Protein AF-A0A9E4JQ70-F1 (afdb_monomer)

Sequence (86 aa):
MNSLNNPSPNQRDKAMSEEQFNQVIEAILAGKYSWACVLILRFAGYNPLHYIPYRTYNRLMKDNDRGEKNKSHYLGKCDNIRQKVS

Foldseek 3Di:
DDDDPDPDPDLQDQDADPVLVVVLVVCVVVVNPVLSVVSVCVSSVHDVVVVDPPVRVVVSVVCVVVCVVPPPPPPDDDPDDDDDDD

pLDDT: mean 71.07, std 18.6, range [37.91, 92.5]

Secondary structure (DSSP, 8-state):
-----PPPP--TT-PPPHHHHHHHHHHHHTT-HHHHHHHHHHHTT--GGGTS-HHHHHHHHHHHHHHHH-TTS-SS----------

Structure (mmCIF, N/CA/C/O backbone):
data_AF-A0A9E4JQ70-F1
#
_entry.id   AF-A0A9E4JQ70-F1
#
loop_
_atom_site.group_PDB
_atom_site.id
_atom_site.type_symbol
_atom_site.label_atom_id
_atom_site.label_alt_id
_atom_site.label_comp_id
_atom_site.label_asym_id
_atom_site.label_entity_id
_atom_site.label_seq_id
_atom_site.pdbx_PDB_ins_code
_atom_site.Cartn_x
_atom_site.Cartn_y
_atom_site.Cartn_z
_atom_site.occupancy
_atom_site.B_iso_or_equiv
_atom_site.auth_seq_id
_atom_site.auth_comp_id
_atom_site.auth_asym_id
_atom_site.auth_atom_id
_atom_site.pdbx_PDB_model_num
ATOM 1 N N . MET A 1 1 ? 21.509 -24.664 -27.965 1.00 38.53 1 MET A N 1
ATOM 2 C CA . MET A 1 1 ? 21.210 -25.049 -26.567 1.00 38.53 1 MET A CA 1
ATOM 3 C C . MET A 1 1 ? 20.380 -23.925 -25.987 1.00 38.53 1 MET A C 1
ATOM 5 O O . MET A 1 1 ? 20.921 -22.886 -25.638 1.00 38.53 1 MET A O 1
ATOM 9 N N . ASN A 1 2 ? 19.061 -24.087 -26.022 1.00 44.06 2 ASN A N 1
ATOM 10 C CA . ASN A 1 2 ? 18.113 -22.998 -25.821 1.00 44.06 2 ASN A CA 1
ATOM 11 C C . ASN A 1 2 ? 17.387 -23.323 -24.516 1.00 44.06 2 ASN A C 1
ATOM 13 O O . ASN A 1 2 ? 16.439 -24.105 -24.522 1.00 44.06 2 ASN A O 1
ATOM 17 N N . SER A 1 3 ? 17.898 -22.817 -23.392 1.00 46.31 3 SER A N 1
ATOM 18 C CA . SER A 1 3 ? 17.270 -23.053 -22.093 1.00 46.31 3 SER A CA 1
ATOM 19 C C . SER A 1 3 ? 16.139 -22.047 -21.891 1.00 46.31 3 SER A C 1
ATOM 21 O O . SER A 1 3 ? 16.363 -20.838 -21.842 1.00 46.31 3 SER A O 1
ATOM 23 N N . LEU A 1 4 ? 14.918 -22.573 -21.831 1.00 54.56 4 LEU A N 1
ATOM 24 C CA . LEU A 1 4 ? 13.678 -21.870 -21.527 1.00 54.56 4 LEU A CA 1
ATOM 25 C C . LEU A 1 4 ? 13.716 -21.347 -20.084 1.00 54.56 4 LEU A C 1
ATOM 27 O O . LEU A 1 4 ? 13.466 -22.098 -19.146 1.00 54.56 4 LEU A O 1
ATOM 31 N N . ASN A 1 5 ? 13.966 -20.052 -19.897 1.00 54.19 5 ASN A N 1
ATOM 32 C CA . ASN A 1 5 ? 13.615 -19.374 -18.650 1.00 54.19 5 ASN A CA 1
ATOM 33 C C . ASN A 1 5 ? 12.130 -18.996 -18.705 1.00 54.19 5 ASN A C 1
ATOM 35 O O . ASN A 1 5 ? 11.775 -17.869 -19.043 1.00 54.19 5 ASN A O 1
ATOM 39 N N . ASN A 1 6 ? 11.262 -19.957 -18.393 1.00 56.72 6 ASN A N 1
ATOM 40 C CA . ASN A 1 6 ? 9.882 -19.664 -18.017 1.00 56.72 6 ASN A CA 1
ATOM 41 C C . ASN A 1 6 ? 9.891 -19.059 -16.602 1.00 56.72 6 ASN A C 1
ATOM 43 O O . ASN A 1 6 ? 10.278 -19.763 -15.666 1.00 56.72 6 ASN A O 1
ATOM 47 N N . PRO A 1 7 ? 9.466 -17.800 -16.387 1.00 53.44 7 PRO A N 1
ATOM 48 C CA . PRO A 1 7 ? 9.148 -17.348 -15.042 1.00 53.44 7 PRO A CA 1
ATOM 49 C C . PRO A 1 7 ? 7.928 -18.143 -14.556 1.00 53.44 7 PRO A C 1
ATOM 51 O O . PRO A 1 7 ? 6.888 -18.178 -15.212 1.00 53.44 7 PRO A O 1
ATOM 54 N N . SER A 1 8 ? 8.094 -18.838 -13.432 1.00 52.81 8 SER A N 1
ATOM 55 C CA . SER A 1 8 ? 7.101 -19.724 -12.825 1.00 52.81 8 SER A CA 1
ATOM 56 C C . SER A 1 8 ? 5.722 -19.059 -12.686 1.00 52.81 8 SER A C 1
ATOM 58 O O . SER A 1 8 ? 5.644 -17.951 -12.143 1.00 52.81 8 SER A O 1
ATOM 60 N N . PRO A 1 9 ? 4.620 -19.727 -13.069 1.00 57.50 9 PRO A N 1
ATOM 61 C CA . PRO A 1 9 ? 3.312 -19.384 -12.533 1.00 57.50 9 PRO A CA 1
ATOM 62 C C . PRO A 1 9 ? 3.277 -19.832 -11.060 1.00 57.50 9 PRO A C 1
ATOM 64 O O . PRO A 1 9 ? 3.973 -20.778 -10.706 1.00 57.50 9 PRO A O 1
ATOM 67 N N . ASN A 1 10 ? 2.462 -19.181 -10.223 1.00 51.12 10 ASN A N 1
ATOM 68 C CA . ASN A 1 10 ? 2.023 -19.626 -8.877 1.00 51.12 10 ASN A CA 1
ATOM 69 C C . ASN A 1 10 ? 2.477 -18.769 -7.681 1.00 51.12 10 ASN A C 1
ATOM 71 O O . ASN A 1 10 ? 2.910 -19.290 -6.659 1.00 51.12 10 ASN A O 1
ATOM 75 N N . GLN A 1 11 ? 2.280 -17.451 -7.745 1.00 54.38 11 GLN A N 1
ATOM 76 C CA . GLN A 1 11 ? 2.196 -16.620 -6.529 1.00 54.38 11 GLN A CA 1
ATOM 77 C C . GLN A 1 11 ? 0.873 -15.848 -6.434 1.00 54.38 11 GLN A C 1
ATOM 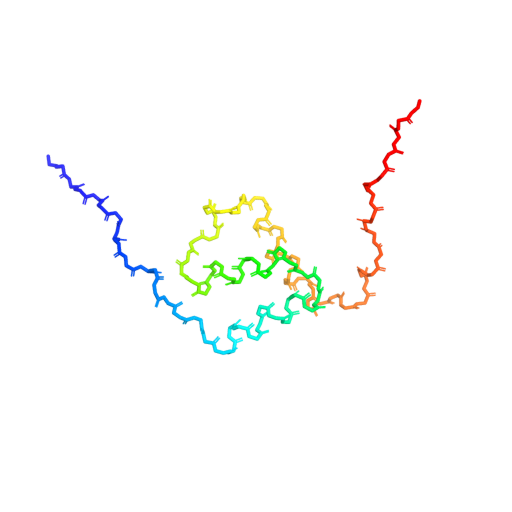79 O O . GLN A 1 11 ? 0.817 -14.792 -5.824 1.00 54.38 11 GLN A O 1
ATOM 84 N N . ARG A 1 12 ? -0.200 -16.339 -7.067 1.00 53.44 12 ARG A N 1
ATOM 85 C CA . ARG A 1 12 ? -1.462 -15.584 -7.165 1.00 53.44 12 ARG A CA 1
ATOM 86 C C . ARG A 1 12 ? -2.404 -15.746 -5.968 1.00 53.44 12 ARG A C 1
ATOM 88 O O . ARG A 1 12 ? -3.304 -14.930 -5.836 1.00 53.44 12 ARG A O 1
ATOM 95 N N . ASP A 1 13 ? -2.140 -16.689 -5.061 1.00 53.47 13 ASP A N 1
ATOM 96 C CA . ASP A 1 13 ? -3.063 -17.038 -3.969 1.00 53.47 13 ASP A CA 1
ATOM 97 C C . ASP A 1 13 ? -2.431 -16.922 -2.577 1.00 53.47 13 ASP A C 1
ATOM 99 O O . ASP A 1 13 ? -2.706 -17.721 -1.681 1.00 53.47 13 ASP A O 1
ATOM 103 N N . LYS A 1 14 ? -1.551 -15.935 -2.357 1.00 62.25 14 LYS A N 1
ATOM 104 C CA . LYS A 1 14 ? -1.128 -15.631 -0.986 1.00 62.25 14 LYS A CA 1
ATOM 105 C C . LYS A 1 14 ? -2.207 -14.777 -0.327 1.00 62.25 14 LYS A C 1
ATOM 107 O O . LYS A 1 14 ? -2.211 -13.556 -0.460 1.00 62.25 14 LYS A O 1
ATOM 112 N N . ALA A 1 15 ? -3.151 -15.445 0.334 1.00 65.88 15 ALA A N 1
ATOM 113 C CA . ALA A 1 15 ? -4.117 -14.787 1.204 1.00 65.88 15 ALA A CA 1
ATOM 114 C C . ALA A 1 15 ? -3.350 -13.944 2.236 1.00 65.88 15 ALA A C 1
ATOM 116 O O . ALA A 1 15 ? -2.454 -14.452 2.916 1.00 65.88 15 ALA A O 1
ATOM 117 N N . MET A 1 16 ? -3.650 -12.645 2.291 1.00 77.75 16 MET A N 1
ATOM 118 C CA . MET A 1 16 ? -3.037 -11.745 3.268 1.00 77.75 16 MET A CA 1
ATOM 119 C C . MET A 1 16 ? -3.480 -12.163 4.670 1.00 77.75 16 MET A C 1
ATOM 121 O O . MET A 1 16 ? -4.651 -12.491 4.864 1.00 77.75 16 MET A O 1
ATOM 125 N N . SER A 1 17 ? 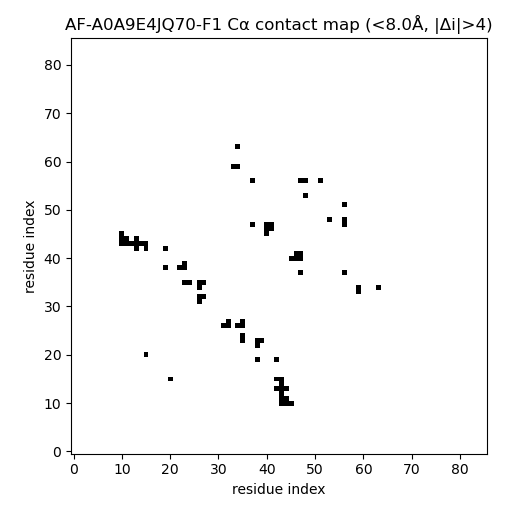-2.561 -12.158 5.638 1.00 85.50 17 SER A N 1
ATOM 126 C CA . SER A 1 17 ? -2.932 -12.406 7.036 1.00 85.50 17 SER A CA 1
ATOM 127 C C . SER A 1 17 ? -3.717 -11.223 7.608 1.00 85.50 17 SER A C 1
ATOM 129 O O . SER A 1 17 ? -3.667 -10.110 7.075 1.00 85.50 17 SER A O 1
ATOM 131 N N . GLU A 1 18 ? -4.430 -11.443 8.709 1.00 85.88 18 GLU A N 1
ATOM 132 C CA . GLU A 1 18 ? -5.206 -10.393 9.372 1.00 85.88 18 GLU A CA 1
ATOM 133 C C . GLU A 1 18 ? -4.310 -9.225 9.818 1.00 85.88 18 GLU A C 1
ATOM 135 O O . GLU A 1 18 ? -4.660 -8.061 9.642 1.00 85.88 18 GLU A O 1
ATOM 140 N N . GLU A 1 19 ? -3.091 -9.509 10.282 1.00 87.50 19 GLU A N 1
ATOM 141 C CA . GLU A 1 19 ? -2.110 -8.487 10.662 1.00 87.50 19 GLU A CA 1
ATOM 142 C C . GLU A 1 19 ? -1.649 -7.663 9.458 1.00 87.50 19 GLU A C 1
ATOM 144 O O . GLU A 1 19 ? -1.505 -6.444 9.548 1.00 87.50 19 GLU A O 1
ATOM 149 N N . GLN A 1 20 ? -1.432 -8.315 8.315 1.00 88.25 20 GLN A N 1
ATOM 150 C CA . GLN A 1 20 ? -1.065 -7.635 7.074 1.00 88.25 20 GLN A CA 1
ATOM 151 C C . GLN A 1 20 ? -2.199 -6.733 6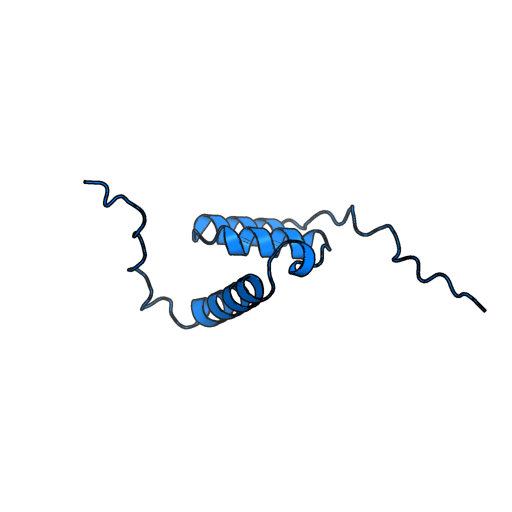.594 1.00 88.25 20 GLN A C 1
ATOM 153 O O . GLN A 1 20 ? -1.958 -5.596 6.193 1.00 88.25 20 GLN A O 1
ATOM 158 N N . PHE A 1 21 ? -3.440 -7.209 6.686 1.00 89.00 21 PHE A N 1
ATOM 159 C CA . PHE A 1 21 ? -4.611 -6.409 6.360 1.00 89.00 21 PHE A CA 1
ATOM 160 C C . PHE A 1 21 ? -4.749 -5.202 7.296 1.00 89.00 21 PHE A C 1
ATOM 162 O O . PHE A 1 21 ? -4.919 -4.080 6.820 1.00 89.00 21 PHE A O 1
ATOM 169 N N . ASN A 1 22 ? -4.567 -5.393 8.605 1.00 91.88 22 ASN A N 1
ATOM 170 C CA . ASN A 1 22 ? -4.578 -4.303 9.580 1.00 91.88 22 ASN A CA 1
ATOM 171 C C . ASN A 1 22 ? -3.520 -3.235 9.259 1.00 91.88 22 ASN A C 1
ATOM 173 O O . ASN A 1 22 ? -3.833 -2.049 9.297 1.00 91.88 22 ASN A O 1
ATOM 177 N N . GLN A 1 23 ? -2.316 -3.621 8.821 1.00 90.31 23 GLN A N 1
ATOM 178 C CA . GLN A 1 23 ? -1.295 -2.660 8.370 1.00 90.31 23 GLN A CA 1
ATOM 179 C C . GLN A 1 23 ? -1.731 -1.851 7.136 1.00 90.31 23 GLN A C 1
ATOM 181 O O . GLN A 1 23 ? -1.400 -0.668 7.013 1.00 90.31 23 GLN A O 1
ATOM 186 N N . VAL A 1 24 ? -2.482 -2.461 6.211 1.00 90.44 24 VAL A N 1
ATOM 187 C CA . VAL A 1 24 ? -3.072 -1.738 5.070 1.00 90.44 24 VAL A CA 1
ATOM 188 C C . VAL A 1 24 ? -4.119 -0.738 5.564 1.00 90.44 24 VAL A C 1
ATOM 190 O O . VAL A 1 24 ? -4.114 0.413 5.125 1.00 90.44 24 VAL A O 1
ATOM 193 N N . ILE A 1 25 ? -4.984 -1.144 6.496 1.00 92.50 25 IL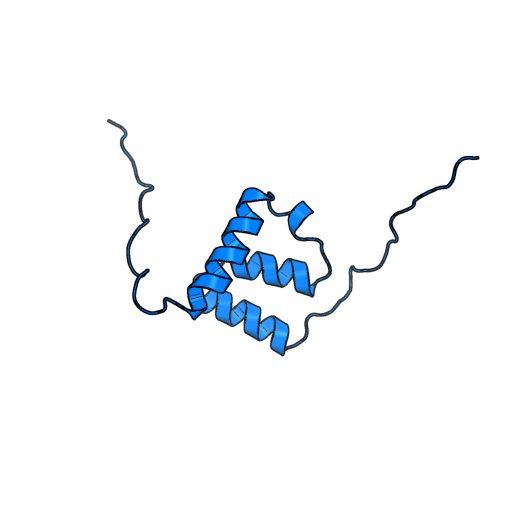E A N 1
ATOM 194 C CA . ILE A 1 25 ? -6.009 -0.273 7.083 1.00 92.50 25 ILE A CA 1
ATOM 195 C C . ILE A 1 25 ? -5.373 0.898 7.836 1.00 92.50 25 ILE A C 1
ATOM 197 O O . ILE A 1 25 ? -5.770 2.039 7.616 1.00 92.50 25 ILE A O 1
ATOM 201 N N . GLU A 1 26 ? -4.341 0.668 8.644 1.00 90.62 26 GLU A N 1
ATOM 202 C CA . GLU A 1 26 ? -3.603 1.737 9.327 1.00 90.62 26 GLU A CA 1
ATOM 203 C C . GLU A 1 26 ? -3.003 2.744 8.339 1.00 90.62 26 GLU A C 1
ATOM 205 O O . GLU A 1 26 ? -3.072 3.955 8.557 1.00 90.62 26 GLU A O 1
ATOM 210 N N . ALA A 1 27 ? -2.462 2.270 7.213 1.00 89.44 27 ALA A N 1
ATOM 211 C CA . ALA A 1 27 ? -1.958 3.143 6.159 1.00 89.44 27 ALA A CA 1
ATOM 212 C C . ALA A 1 27 ? -3.070 3.989 5.516 1.00 89.44 27 ALA A C 1
ATOM 214 O O . ALA A 1 27 ? -2.845 5.164 5.218 1.00 89.44 27 ALA A O 1
ATOM 215 N N . ILE A 1 28 ? -4.263 3.416 5.325 1.00 90.31 28 ILE A N 1
ATOM 216 C CA . ILE A 1 28 ? -5.447 4.124 4.816 1.00 90.31 28 ILE A CA 1
ATOM 217 C C . ILE A 1 28 ? -5.914 5.176 5.825 1.00 90.31 28 ILE A C 1
ATOM 219 O O . ILE A 1 28 ? -6.113 6.329 5.446 1.00 90.31 28 ILE A O 1
ATOM 223 N N . LEU A 1 29 ? -6.020 4.815 7.107 1.00 91.56 29 LEU A N 1
ATOM 224 C CA . LEU A 1 29 ? -6.391 5.733 8.188 1.00 91.56 29 LEU A CA 1
ATOM 225 C C . LEU A 1 29 ? -5.374 6.873 8.347 1.00 91.56 29 LEU A C 1
ATOM 227 O O . LEU A 1 29 ? -5.750 8.002 8.646 1.00 91.56 29 LEU A O 1
ATOM 231 N N . ALA A 1 30 ? -4.094 6.610 8.072 1.00 85.69 30 ALA A N 1
ATOM 232 C CA . ALA A 1 30 ? -3.038 7.620 8.031 1.00 85.69 30 ALA A CA 1
ATOM 233 C C . ALA A 1 30 ? -3.049 8.493 6.754 1.00 85.69 30 ALA A C 1
ATOM 235 O O . ALA A 1 30 ? -2.160 9.329 6.582 1.00 85.69 30 ALA A O 1
ATOM 236 N N . GLY A 1 31 ? -3.992 8.283 5.827 1.00 86.38 31 GLY A N 1
ATOM 237 C CA . GLY A 1 31 ? -4.078 8.996 4.547 1.00 86.38 31 GLY A CA 1
ATOM 238 C C . GLY A 1 31 ? -2.989 8.610 3.536 1.00 86.38 31 GLY A C 1
ATOM 239 O O . GLY A 1 31 ? -2.824 9.265 2.505 1.00 86.38 31 GLY A O 1
ATOM 240 N N . LYS A 1 32 ? -2.227 7.543 3.799 1.00 89.69 32 LYS A N 1
ATOM 241 C CA . LYS A 1 32 ? -1.119 7.074 2.957 1.00 89.69 32 LYS A CA 1
ATOM 242 C C . LYS A 1 32 ? -1.602 6.040 1.932 1.00 89.69 32 LYS A C 1
ATOM 244 O O . LYS A 1 32 ? -1.111 4.912 1.893 1.00 89.69 32 LYS A O 1
ATOM 249 N N . TYR A 1 33 ? -2.521 6.423 1.047 1.00 90.81 33 TYR A N 1
ATOM 250 C CA . TYR A 1 33 ? -3.105 5.510 0.048 1.00 90.81 33 TYR A CA 1
ATOM 251 C C . TYR A 1 33 ? -2.058 4.866 -0.872 1.00 90.81 33 TYR A C 1
ATOM 253 O O . TYR A 1 33 ? -2.076 3.662 -1.106 1.00 90.81 33 TYR A O 1
ATOM 261 N N . SER A 1 34 ? -1.078 5.646 -1.334 1.00 89.06 34 SER A N 1
ATOM 262 C CA . SER A 1 34 ? 0.009 5.127 -2.173 1.00 89.06 34 SER A CA 1
ATOM 263 C C . SER A 1 34 ? 0.864 4.082 -1.450 1.00 89.06 34 SER A C 1
ATOM 265 O O . SER A 1 34 ? 1.371 3.162 -2.085 1.00 89.06 34 SER A O 1
ATOM 267 N N . TRP A 1 35 ? 1.021 4.205 -0.128 1.00 90.75 35 TRP A N 1
ATOM 268 C CA . TRP A 1 35 ? 1.716 3.214 0.694 1.00 90.75 35 TRP A CA 1
ATOM 269 C C . TRP A 1 35 ? 0.866 1.959 0.900 1.00 90.75 35 TRP A C 1
ATOM 271 O O . TRP A 1 35 ? 1.383 0.853 0.767 1.00 90.75 35 TRP A O 1
ATOM 281 N N . ALA A 1 36 ? -0.441 2.115 1.124 1.00 91.56 36 ALA A N 1
ATOM 282 C CA . ALA A 1 36 ? -1.378 0.994 1.179 1.00 91.56 36 ALA A CA 1
ATOM 283 C C . ALA A 1 36 ? -1.305 0.140 -0.102 1.00 91.56 36 ALA A C 1
ATOM 285 O O . ALA A 1 36 ? -1.204 -1.082 -0.024 1.00 91.56 36 ALA A O 1
ATOM 286 N N . CYS A 1 37 ? -1.223 0.773 -1.278 1.00 89.25 37 CYS A N 1
ATOM 287 C CA . CYS A 1 37 ? -1.018 0.066 -2.546 1.00 89.25 37 CYS A CA 1
ATOM 288 C C . CYS A 1 37 ? 0.295 -0.736 -2.582 1.00 89.25 37 CYS A C 1
ATOM 290 O O . CYS A 1 37 ? 0.319 -1.855 -3.091 1.00 89.25 37 CYS A O 1
ATOM 292 N N . VAL A 1 38 ? 1.388 -0.200 -2.028 1.00 89.44 38 VAL A N 1
ATOM 293 C CA . VAL A 1 38 ? 2.669 -0.926 -1.932 1.00 89.44 38 VAL A CA 1
ATOM 294 C C . VAL A 1 38 ? 2.542 -2.149 -1.023 1.00 89.44 38 VAL A C 1
ATOM 296 O O . VAL A 1 38 ? 3.053 -3.216 -1.366 1.00 89.44 38 VAL A O 1
ATOM 299 N N . LEU A 1 39 ? 1.867 -2.001 0.120 1.00 89.44 39 LEU A N 1
ATOM 300 C CA . LEU A 1 39 ? 1.638 -3.085 1.075 1.00 89.44 39 LEU A CA 1
ATOM 301 C C . LEU A 1 39 ? 0.820 -4.215 0.445 1.00 89.44 39 LEU A C 1
ATOM 303 O O . LEU A 1 39 ? 1.248 -5.364 0.489 1.00 89.44 39 LEU A O 1
ATOM 307 N N . ILE A 1 40 ? -0.278 -3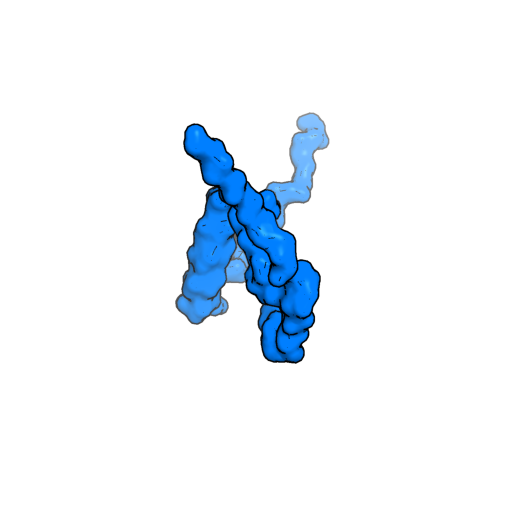.879 -0.236 1.00 89.62 40 ILE A N 1
ATOM 308 C CA . ILE A 1 40 ? -1.120 -4.842 -0.960 1.00 89.62 40 ILE A CA 1
ATOM 309 C C . ILE A 1 40 ? -0.290 -5.636 -1.974 1.00 89.62 40 ILE A C 1
ATOM 311 O O . ILE A 1 40 ? -0.334 -6.864 -1.979 1.00 89.62 40 ILE A O 1
ATOM 315 N N . LEU A 1 41 ? 0.512 -4.957 -2.802 1.00 88.19 41 LEU A N 1
ATOM 316 C CA . LEU A 1 41 ? 1.359 -5.626 -3.795 1.00 88.19 41 LEU A CA 1
ATOM 317 C C . LEU A 1 41 ? 2.360 -6.577 -3.130 1.00 88.19 41 LEU A C 1
ATOM 319 O O . LEU A 1 41 ? 2.507 -7.715 -3.569 1.00 88.19 41 LEU A O 1
ATOM 323 N N . ARG A 1 42 ? 3.003 -6.138 -2.043 1.00 85.19 42 ARG A N 1
ATOM 324 C CA . ARG A 1 42 ? 3.992 -6.940 -1.314 1.00 85.19 42 ARG A CA 1
ATOM 325 C C . ARG A 1 42 ? 3.361 -8.163 -0.643 1.00 85.19 42 ARG A C 1
ATOM 327 O O . ARG A 1 42 ? 3.946 -9.243 -0.702 1.00 85.19 42 ARG A O 1
ATOM 334 N N . PHE A 1 43 ? 2.198 -8.013 -0.014 1.00 85.94 43 PHE A N 1
ATOM 335 C CA . PHE A 1 43 ? 1.520 -9.114 0.677 1.00 85.94 43 PHE A CA 1
ATOM 336 C C . PHE A 1 43 ? 0.937 -10.134 -0.296 1.00 85.94 43 PHE A C 1
ATOM 338 O O . PHE A 1 43 ? 1.061 -11.336 -0.071 1.00 85.94 43 PHE A O 1
ATOM 345 N N . ALA A 1 44 ? 0.420 -9.663 -1.429 1.00 82.75 44 ALA A N 1
ATOM 346 C CA . ALA A 1 44 ? -0.046 -10.517 -2.513 1.00 82.75 44 ALA A CA 1
ATOM 347 C C . ALA A 1 44 ? 1.097 -11.164 -3.326 1.00 82.75 44 ALA A C 1
ATOM 349 O O . ALA A 1 44 ? 0.832 -11.887 -4.279 1.00 82.75 44 ALA A O 1
ATOM 350 N N . GLY A 1 45 ? 2.368 -10.923 -2.972 1.00 78.00 45 GLY A N 1
ATOM 351 C CA . GLY A 1 45 ? 3.527 -11.531 -3.635 1.00 78.00 45 GLY A CA 1
ATOM 352 C C . GLY A 1 45 ? 3.877 -10.921 -4.995 1.00 78.00 45 GLY A C 1
ATOM 353 O O . GLY A 1 45 ? 4.733 -11.447 -5.701 1.00 78.00 45 GLY A O 1
ATOM 354 N N . TYR A 1 46 ? 3.262 -9.798 -5.368 1.00 81.25 46 TYR A N 1
ATOM 355 C CA . TYR A 1 46 ? 3.616 -9.068 -6.578 1.00 81.25 46 TYR A CA 1
ATOM 356 C C . TYR A 1 46 ? 4.854 -8.207 -6.350 1.00 81.25 46 TYR A C 1
ATOM 358 O O . TYR A 1 46 ? 5.045 -7.596 -5.297 1.00 81.25 46 TYR A O 1
ATOM 366 N N . ASN A 1 47 ? 5.692 -8.100 -7.378 1.00 79.38 47 ASN A N 1
ATOM 367 C CA . ASN A 1 47 ? 6.818 -7.183 -7.335 1.00 79.38 47 ASN A CA 1
ATOM 368 C C . ASN A 1 47 ? 6.316 -5.743 -7.587 1.00 79.38 47 ASN A C 1
ATOM 370 O O . ASN A 1 47 ? 5.858 -5.439 -8.695 1.00 79.38 47 ASN A O 1
ATOM 374 N N . PRO A 1 48 ? 6.414 -4.836 -6.594 1.00 78.81 48 PRO A N 1
ATOM 375 C CA . PRO A 1 48 ? 5.859 -3.492 -6.695 1.00 78.81 48 PRO A CA 1
ATOM 376 C C . PRO A 1 48 ? 6.501 -2.650 -7.803 1.00 78.81 48 PRO A C 1
ATOM 378 O O . PRO A 1 48 ? 5.849 -1.736 -8.294 1.00 78.81 48 PRO A O 1
ATOM 381 N N . LEU A 1 49 ? 7.719 -2.968 -8.262 1.00 78.00 49 LEU A N 1
ATOM 382 C CA . LEU A 1 49 ? 8.380 -2.241 -9.355 1.00 78.00 49 LEU A CA 1
ATOM 383 C C . LEU A 1 49 ? 7.705 -2.423 -10.723 1.00 78.00 49 LEU A C 1
ATOM 385 O O . LEU A 1 49 ? 7.924 -1.605 -11.613 1.00 78.00 49 LEU A O 1
ATOM 389 N N . HIS A 1 50 ? 6.884 -3.463 -10.900 1.00 81.88 50 HIS A N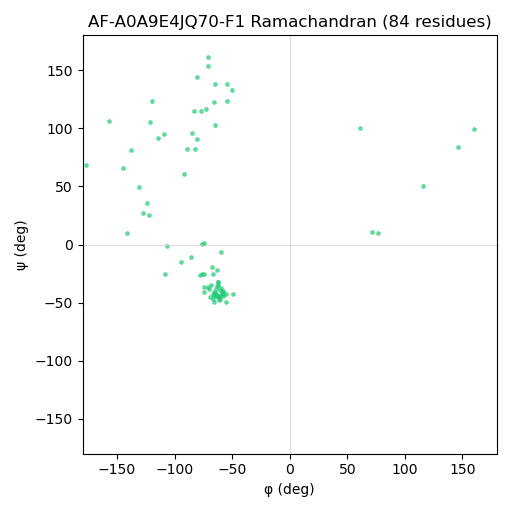 1
ATOM 390 C CA . HIS A 1 50 ? 6.125 -3.661 -12.142 1.00 81.88 50 HIS A CA 1
ATOM 391 C C . HIS A 1 50 ? 4.890 -2.763 -12.233 1.00 81.88 50 HIS A C 1
ATOM 393 O O . HIS A 1 50 ? 4.439 -2.448 -13.329 1.00 81.88 50 HIS A O 1
ATOM 399 N N . TYR A 1 51 ? 4.351 -2.352 -11.087 1.00 83.81 51 TYR A N 1
ATOM 400 C CA . TYR A 1 51 ? 3.115 -1.575 -10.997 1.00 83.81 51 TYR A CA 1
ATOM 401 C C . TYR A 1 51 ? 3.380 -0.123 -10.593 1.00 83.81 51 TYR A C 1
ATOM 403 O O . TYR A 1 51 ? 2.596 0.770 -10.902 1.00 83.81 51 TYR A O 1
ATOM 411 N N . ILE A 1 52 ? 4.496 0.121 -9.905 1.00 86.69 52 ILE A N 1
ATOM 412 C CA . ILE A 1 52 ? 4.891 1.421 -9.382 1.00 86.69 52 ILE A CA 1
ATOM 413 C C . ILE A 1 52 ? 6.229 1.806 -10.017 1.00 86.69 52 ILE A C 1
ATOM 415 O O . ILE A 1 52 ? 7.218 1.090 -9.848 1.00 86.69 52 ILE A O 1
ATOM 419 N N . PRO A 1 53 ? 6.311 2.969 -10.686 1.00 87.69 53 PRO A N 1
ATOM 420 C CA . PRO A 1 53 ? 7.568 3.471 -11.219 1.00 87.69 53 PRO A CA 1
ATOM 421 C C .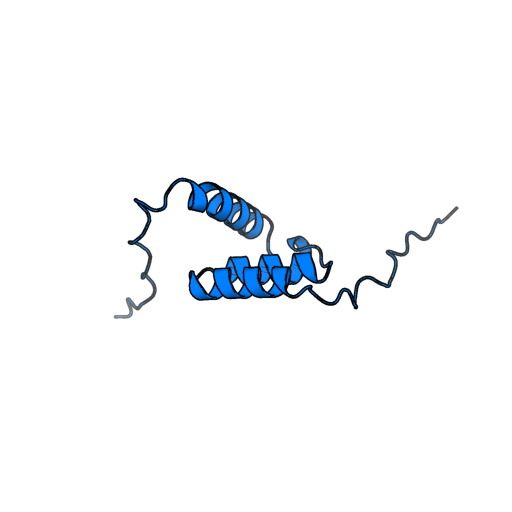 PRO A 1 53 ? 8.649 3.556 -10.137 1.00 87.69 53 PRO A C 1
ATOM 423 O O . PRO A 1 53 ? 8.395 4.036 -9.030 1.00 87.69 53 PRO A O 1
ATOM 426 N N . TYR A 1 54 ? 9.879 3.164 -10.476 1.00 83.19 54 TYR A N 1
ATOM 427 C CA . TYR A 1 54 ? 11.008 3.095 -9.538 1.00 83.19 54 TYR A CA 1
ATOM 428 C C . TYR A 1 54 ? 11.202 4.376 -8.708 1.00 83.19 54 TYR A C 1
ATOM 430 O O . TYR A 1 54 ? 11.393 4.317 -7.494 1.00 83.19 54 TYR A O 1
ATOM 438 N N . ARG A 1 55 ? 11.086 5.554 -9.341 1.00 84.81 55 ARG A N 1
ATOM 439 C CA . ARG A 1 55 ? 11.164 6.861 -8.658 1.00 84.81 55 ARG A CA 1
ATOM 440 C C . ARG A 1 55 ? 10.108 7.003 -7.559 1.00 84.81 55 ARG A C 1
ATOM 442 O O . ARG A 1 55 ? 10.425 7.467 -6.466 1.00 84.81 55 ARG A O 1
ATOM 449 N N . THR A 1 56 ? 8.878 6.597 -7.851 1.00 87.25 56 THR A N 1
ATOM 450 C CA . THR A 1 56 ? 7.743 6.661 -6.927 1.00 87.25 56 THR A CA 1
ATOM 451 C C . THR A 1 56 ? 7.924 5.661 -5.792 1.00 87.25 56 THR A C 1
ATOM 453 O O . THR A 1 56 ? 7.784 6.036 -4.632 1.00 87.25 56 THR A O 1
ATOM 456 N N . TYR A 1 57 ? 8.324 4.426 -6.101 1.00 87.50 57 TYR A N 1
ATOM 457 C CA . TYR A 1 57 ? 8.575 3.394 -5.093 1.00 87.50 57 TYR A CA 1
ATOM 458 C C . TYR A 1 57 ? 9.688 3.799 -4.113 1.00 87.50 57 TYR A C 1
ATOM 460 O O . TYR A 1 57 ? 9.494 3.741 -2.899 1.00 87.50 57 TYR A O 1
ATOM 468 N N . ASN A 1 58 ? 10.820 4.303 -4.621 1.00 87.31 58 ASN A N 1
ATOM 469 C CA . ASN A 1 58 ? 11.913 4.786 -3.773 1.00 87.31 58 ASN A CA 1
ATOM 470 C C . ASN A 1 58 ? 11.501 5.969 -2.891 1.00 87.31 58 ASN A C 1
ATOM 472 O O . ASN A 1 58 ? 11.997 6.085 -1.770 1.00 87.31 58 ASN A O 1
ATOM 476 N N . ARG A 1 59 ? 10.620 6.854 -3.381 1.00 87.88 59 ARG A N 1
ATOM 477 C CA . ARG A 1 59 ? 10.080 7.953 -2.571 1.00 87.88 59 ARG A CA 1
ATOM 478 C C . ARG A 1 59 ? 9.215 7.409 -1.434 1.00 87.88 59 ARG A C 1
ATOM 480 O O . ARG A 1 59 ? 9.475 7.732 -0.284 1.00 87.88 59 ARG A O 1
ATOM 487 N N . LEU A 1 60 ? 8.275 6.514 -1.744 1.00 88.31 60 LEU A N 1
ATOM 488 C CA . LEU A 1 60 ? 7.376 5.899 -0.761 1.00 88.31 60 LEU A CA 1
ATOM 489 C C . LEU A 1 60 ? 8.132 5.136 0.338 1.00 88.31 60 LEU A C 1
ATOM 491 O O . LEU A 1 60 ? 7.796 5.268 1.511 1.00 88.31 60 LEU A O 1
ATOM 495 N N . MET A 1 61 ? 9.182 4.390 -0.024 1.00 85.19 61 MET A N 1
ATOM 496 C CA . MET A 1 61 ? 10.037 3.691 0.946 1.00 85.19 61 MET A CA 1
ATOM 497 C C . MET A 1 61 ? 10.739 4.657 1.908 1.00 85.19 61 MET A C 1
ATOM 499 O O . MET A 1 61 ? 10.743 4.433 3.115 1.00 85.19 61 MET A O 1
ATOM 503 N N . LYS A 1 62 ? 11.296 5.758 1.389 1.00 84.62 62 LYS A N 1
ATOM 504 C CA . LYS A 1 62 ? 11.975 6.773 2.210 1.00 84.62 62 LYS A CA 1
ATOM 505 C C . LYS A 1 62 ? 11.006 7.571 3.077 1.00 84.62 62 LYS A C 1
ATOM 507 O O . LYS A 1 62 ? 11.349 7.901 4.208 1.00 84.62 62 LYS A O 1
ATOM 512 N N . ASP A 1 63 ? 9.826 7.889 2.558 1.00 82.75 63 ASP A N 1
ATOM 513 C CA . ASP A 1 63 ? 8.809 8.652 3.282 1.00 82.75 63 ASP A CA 1
ATOM 514 C C . ASP A 1 63 ? 8.234 7.841 4.449 1.00 82.75 63 ASP A C 1
ATOM 516 O O . ASP A 1 63 ? 7.967 8.405 5.510 1.00 82.75 63 ASP A O 1
ATOM 520 N N . ASN A 1 64 ? 8.092 6.518 4.300 1.00 78.56 64 ASN A N 1
ATOM 521 C CA . ASN A 1 64 ? 7.627 5.677 5.400 1.00 78.56 64 ASN A CA 1
ATOM 522 C C . ASN A 1 64 ? 8.703 5.462 6.482 1.00 78.56 64 ASN A C 1
ATOM 524 O O . ASN A 1 64 ? 8.371 5.517 7.660 1.00 78.56 64 ASN A O 1
ATOM 528 N N . ASP A 1 65 ? 9.981 5.333 6.101 1.00 70.56 65 ASP A N 1
ATOM 529 C CA . ASP A 1 65 ? 11.125 5.279 7.036 1.00 70.56 65 ASP A CA 1
ATOM 530 C C . ASP A 1 65 ? 11.281 6.601 7.824 1.00 70.56 65 ASP A C 1
ATOM 532 O O . ASP A 1 65 ? 11.430 6.630 9.046 1.00 70.56 65 ASP A O 1
ATOM 536 N N . ARG A 1 66 ? 11.138 7.742 7.135 1.00 63.00 66 ARG A N 1
ATOM 537 C CA . ARG A 1 66 ? 11.204 9.083 7.749 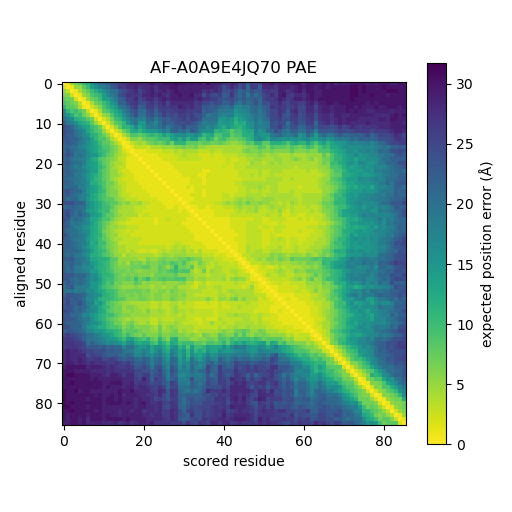1.00 63.00 66 ARG A CA 1
ATOM 538 C C . ARG A 1 66 ? 9.962 9.445 8.561 1.00 63.00 66 ARG A C 1
ATOM 540 O O . ARG A 1 66 ? 10.065 10.278 9.466 1.00 63.00 66 ARG A O 1
ATOM 547 N N . GLY A 1 67 ? 8.817 8.845 8.242 1.00 56.56 67 GLY A N 1
ATOM 548 C CA . GLY A 1 67 ? 7.537 9.056 8.915 1.00 56.56 67 GLY A CA 1
ATOM 549 C C . GLY A 1 67 ? 7.510 8.551 10.358 1.00 56.56 67 GLY A C 1
ATOM 550 O O . GLY A 1 67 ? 6.777 9.110 11.170 1.00 56.56 67 GLY A O 1
ATOM 551 N N . GLU A 1 68 ? 8.347 7.572 10.713 1.00 54.97 68 GLU A N 1
ATOM 552 C CA . GLU A 1 68 ? 8.492 7.135 12.110 1.00 54.97 68 GLU A CA 1
ATOM 553 C C . GLU A 1 68 ? 9.323 8.110 12.955 1.00 54.97 68 GLU A C 1
ATOM 555 O O . GLU A 1 68 ? 9.115 8.221 14.160 1.00 54.97 68 GLU A O 1
ATOM 560 N N . LYS A 1 69 ? 10.215 8.884 12.322 1.00 48.28 69 LYS A N 1
ATOM 561 C CA . LYS A 1 69 ? 11.126 9.817 13.011 1.00 48.28 69 LYS A CA 1
ATOM 562 C C . LYS A 1 69 ? 10.598 11.252 13.101 1.00 48.28 69 LYS A C 1
ATOM 564 O O . LYS A 1 69 ? 11.122 12.035 13.882 1.00 48.28 69 LYS A O 1
ATOM 569 N N . ASN A 1 70 ? 9.576 11.613 12.319 1.00 45.69 70 ASN A N 1
ATOM 570 C CA . ASN A 1 70 ? 9.093 12.995 12.184 1.00 45.69 70 ASN A CA 1
ATOM 571 C C . ASN A 1 70 ? 7.569 13.131 12.348 1.00 45.69 70 ASN A C 1
ATOM 573 O O . ASN A 1 70 ? 6.919 13.811 11.551 1.00 45.69 70 ASN A O 1
ATOM 577 N N . LYS A 1 71 ? 6.977 12.553 13.403 1.00 48.00 71 LYS A N 1
ATOM 578 C CA . LYS A 1 71 ? 5.578 12.860 13.779 1.00 48.00 71 LYS A CA 1
ATOM 579 C C . LYS A 1 71 ? 5.335 14.351 14.103 1.00 48.00 71 LYS A C 1
ATOM 581 O O . LYS A 1 71 ? 4.190 14.746 14.270 1.00 48.00 71 LYS A O 1
ATOM 586 N N . SER A 1 72 ? 6.372 15.189 14.152 1.00 44.12 72 SER A N 1
ATOM 587 C CA . SER A 1 72 ? 6.292 16.594 14.565 1.00 44.12 72 SER A CA 1
ATOM 588 C C . SER A 1 72 ? 6.416 17.652 13.454 1.00 44.12 72 SER A C 1
ATOM 590 O O . SER A 1 72 ? 6.300 18.825 13.790 1.00 44.12 72 SER A O 1
ATOM 592 N N . HIS A 1 73 ? 6.620 17.331 12.160 1.00 44.53 73 HIS A N 1
ATOM 593 C CA . HIS A 1 73 ? 6.949 18.406 11.187 1.00 44.53 73 HIS A CA 1
ATOM 594 C C . HIS A 1 73 ? 6.348 18.350 9.761 1.00 44.53 73 HIS A C 1
ATOM 596 O O . HIS A 1 73 ? 6.735 19.156 8.917 1.00 44.53 73 HIS A O 1
ATOM 602 N N . TYR A 1 74 ? 5.390 17.464 9.454 1.00 46.50 74 TYR A N 1
ATOM 603 C CA . TYR A 1 74 ? 4.816 17.367 8.091 1.00 46.50 74 TYR A CA 1
ATOM 604 C C . TYR A 1 74 ? 3.284 17.441 8.007 1.00 46.50 74 TYR A C 1
ATOM 606 O O . TYR A 1 74 ? 2.698 16.966 7.037 1.00 46.50 74 TYR A O 1
ATOM 614 N N . LEU A 1 75 ? 2.616 18.096 8.959 1.00 46.84 75 LEU A N 1
ATOM 615 C CA . LEU A 1 75 ? 1.241 18.549 8.735 1.00 46.84 75 LEU A CA 1
ATOM 616 C C . LEU A 1 75 ? 1.269 19.954 8.114 1.00 46.84 75 LEU A C 1
ATOM 618 O O . LEU A 1 75 ? 1.168 20.958 8.810 1.00 46.84 75 LEU A O 1
ATOM 622 N N . GLY A 1 76 ? 1.462 20.026 6.796 1.00 44.09 76 GLY A N 1
ATOM 623 C CA . GLY A 1 76 ? 1.254 21.272 6.057 1.00 44.09 76 GLY A CA 1
ATOM 624 C C . GLY A 1 76 ? 2.186 21.482 4.874 1.00 44.09 76 GLY A C 1
ATOM 625 O O . GLY A 1 76 ? 3.173 22.201 4.998 1.00 44.09 76 GLY A O 1
ATOM 626 N N . LYS A 1 77 ? 1.834 20.896 3.722 1.00 45.62 77 LYS A N 1
ATOM 627 C CA . LYS A 1 77 ? 1.885 21.515 2.378 1.00 45.62 77 LYS A CA 1
ATOM 628 C C . LYS A 1 77 ? 1.894 20.434 1.302 1.00 45.62 77 LYS A C 1
ATOM 630 O O . LYS A 1 77 ? 2.952 19.904 0.982 1.00 45.62 77 LYS A O 1
ATOM 635 N N . CYS A 1 78 ? 0.731 20.171 0.708 1.00 37.91 78 CYS A N 1
ATOM 636 C CA . CYS A 1 78 ? 0.539 20.293 -0.744 1.00 37.91 78 CYS A CA 1
ATOM 637 C C . CYS A 1 78 ? -0.915 19.999 -1.158 1.00 37.91 78 CYS A C 1
ATOM 639 O O . CYS A 1 78 ? -1.178 19.055 -1.890 1.00 37.91 78 CYS A O 1
ATOM 641 N N . ASP A 1 79 ? -1.841 20.885 -0.783 1.00 43.53 79 ASP A N 1
ATOM 642 C CA . ASP A 1 79 ? -2.961 21.207 -1.668 1.00 43.53 79 ASP A CA 1
ATOM 643 C C . ASP A 1 79 ? -2.467 22.286 -2.630 1.00 43.53 79 ASP A C 1
ATOM 645 O O . ASP A 1 79 ? -2.400 23.466 -2.291 1.00 43.53 79 ASP A O 1
ATOM 649 N N . ASN A 1 80 ? -2.028 21.886 -3.821 1.00 46.16 80 ASN A N 1
ATOM 650 C CA . ASN A 1 80 ? -1.864 22.836 -4.918 1.00 46.16 80 ASN A CA 1
ATOM 651 C C . ASN A 1 80 ? -2.208 22.173 -6.249 1.00 46.16 80 ASN A C 1
ATOM 653 O O . ASN A 1 80 ? -1.354 21.945 -7.100 1.00 46.16 80 ASN A O 1
ATOM 657 N N . ILE A 1 81 ? -3.486 21.825 -6.399 1.00 51.84 81 ILE A N 1
ATOM 658 C CA . ILE A 1 81 ? -4.102 21.593 -7.703 1.00 51.84 81 ILE A CA 1
ATOM 659 C C . ILE A 1 81 ? -5.492 22.231 -7.676 1.00 51.84 81 ILE A C 1
ATOM 661 O O . ILE A 1 81 ? -6.490 21.544 -7.479 1.00 51.84 81 ILE A O 1
ATOM 665 N N . ARG A 1 82 ? -5.579 23.551 -7.891 1.00 45.06 82 ARG A N 1
ATOM 666 C CA . ARG A 1 82 ? -6.769 24.130 -8.532 1.00 45.06 82 ARG A CA 1
ATOM 667 C C . ARG A 1 82 ? -6.496 25.487 -9.193 1.00 45.06 82 ARG A C 1
ATOM 669 O O . ARG A 1 82 ? -6.385 26.505 -8.530 1.00 45.06 82 ARG A O 1
ATOM 676 N N . GLN A 1 83 ? -6.452 25.431 -10.526 1.00 46.00 83 GLN A N 1
ATOM 677 C CA . GLN A 1 83 ? -6.942 26.425 -11.492 1.00 46.00 83 GLN A CA 1
ATOM 678 C C . GLN A 1 83 ? -6.331 27.842 -11.464 1.00 46.00 83 GLN A C 1
ATOM 680 O O . GLN A 1 83 ? -6.796 28.732 -10.765 1.00 46.00 83 GLN A O 1
ATOM 685 N N . LYS A 1 84 ? -5.394 28.092 -12.390 1.00 43.94 84 LYS A N 1
ATOM 686 C CA . LYS A 1 84 ? -5.346 29.362 -13.129 1.00 43.94 84 LYS A CA 1
ATOM 687 C C . LYS A 1 84 ? -5.760 29.092 -14.575 1.00 43.94 84 LYS A C 1
ATOM 689 O O . LYS A 1 84 ? -4.948 28.664 -15.387 1.00 43.94 84 LYS A O 1
ATOM 694 N N . VAL A 1 85 ? -7.039 29.310 -14.854 1.00 49.75 85 VAL A N 1
ATOM 695 C CA . VAL A 1 85 ? -7.542 29.654 -16.185 1.00 49.75 85 VAL A CA 1
ATOM 696 C C . VAL A 1 85 ? -8.239 30.999 -16.038 1.00 49.75 85 VAL A C 1
ATOM 698 O O . VAL A 1 85 ? -9.285 31.076 -15.404 1.00 49.75 85 VAL A O 1
ATOM 701 N N . SER A 1 86 ? -7.599 32.058 -16.526 1.00 52.41 86 SER A N 1
ATOM 702 C CA . SER A 1 86 ? -8.240 33.230 -17.125 1.00 52.41 86 SER A CA 1
ATOM 703 C C . SER A 1 86 ? -7.188 34.101 -17.789 1.00 52.41 86 SER A C 1
ATOM 705 O O . SER A 1 86 ? -6.047 34.137 -17.271 1.00 52.41 86 SER A O 1
#

Solvent-accessible surface area (backbone atoms only — not comparable to full-atom values): 5628 Å² total; per-residue (Å²): 140,84,81,82,84,72,81,79,86,86,56,85,79,46,76,66,52,72,68,58,48,49,54,34,50,52,27,47,78,69,69,34,53,75,54,24,54,48,48,52,30,52,54,39,60,42,67,51,67,81,81,34,58,64,72,58,47,56,48,53,56,49,50,57,63,48,50,75,79,42,86,83,77,74,95,80,88,81,92,80,86,79,83,93,84,132

Radius of gyration: 17.97 Å; Cα contacts (8 Å, |Δ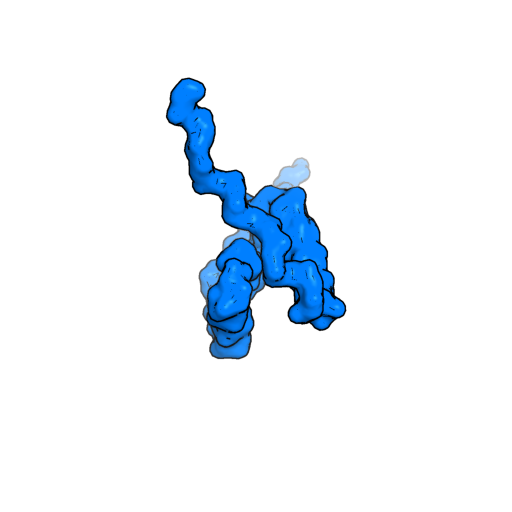i|>4): 40; chains: 1; bounding box: 30×58×41 Å

Mean predicted aligned error: 13.66 Å